Protein AF-A0A1H1ARH5-F1 (afdb_monomer)

Foldseek 3Di:
DDPLVVLVVVLVVLVVVLVVLVVPAPPDPPVPVCVVPPPPVCVPPDPDPDPPNVVSVVVNVVSVVVNVVSVVVSVVVVVD

Mean predicted aligned error: 9.26 Å

Organism: NCBI:txid174587

Structure (mmCIF, N/CA/C/O backbone):
data_AF-A0A1H1ARH5-F1
#
_entry.id   AF-A0A1H1ARH5-F1
#
loop_
_atom_site.group_PDB
_atom_site.id
_atom_site.type_symbol
_atom_site.label_atom_id
_atom_site.label_alt_id
_atom_site.label_comp_id
_atom_site.label_asym_id
_atom_site.label_entity_id
_atom_site.label_seq_id
_atom_site.pdbx_PDB_ins_code
_atom_site.Cartn_x
_atom_site.Cartn_y
_atom_site.Cartn_z
_atom_site.occupancy
_atom_site.B_iso_or_equiv
_atom_site.auth_seq_id
_atom_site.auth_comp_id
_atom_site.auth_asym_id
_atom_site.auth_atom_id
_atom_site.pdbx_PDB_model_num
ATOM 1 N N . MET A 1 1 ? 13.279 8.358 -17.934 1.00 60.78 1 MET A N 1
ATOM 2 C CA . MET A 1 1 ? 13.107 7.457 -16.778 1.00 60.78 1 MET A CA 1
ATOM 3 C C . MET A 1 1 ? 12.654 6.115 -17.319 1.00 60.78 1 MET A C 1
ATOM 5 O O . MET A 1 1 ? 11.760 6.121 -18.161 1.00 60.78 1 MET A O 1
ATOM 9 N N . LYS A 1 2 ? 13.321 5.006 -16.981 1.00 85.19 2 LYS A N 1
ATOM 10 C CA . LYS A 1 2 ? 12.901 3.691 -17.490 1.00 85.19 2 LYS A CA 1
ATOM 11 C C . LYS A 1 2 ? 11.583 3.293 -16.815 1.00 85.19 2 LYS A C 1
ATOM 13 O O . LYS A 1 2 ? 11.314 3.731 -15.701 1.00 85.19 2 LYS A O 1
ATOM 18 N N . LEU A 1 3 ? 10.768 2.469 -17.481 1.00 84.75 3 LEU A N 1
ATOM 19 C CA . LEU A 1 3 ? 9.488 1.981 -16.937 1.00 84.75 3 LEU A CA 1
ATOM 20 C C . LEU A 1 3 ? 9.668 1.343 -15.548 1.00 84.75 3 LEU A C 1
ATOM 22 O O . LEU A 1 3 ? 8.877 1.597 -14.645 1.00 84.75 3 LEU A O 1
ATOM 26 N N . TYR A 1 4 ? 10.753 0.586 -15.384 1.00 88.75 4 TYR A N 1
ATOM 27 C CA . TYR A 1 4 ? 11.168 -0.006 -14.116 1.00 88.75 4 TYR A CA 1
ATOM 28 C C . TYR A 1 4 ? 11.368 1.043 -13.010 1.00 88.75 4 TYR A C 1
ATOM 30 O O . TYR A 1 4 ? 10.780 0.918 -11.940 1.00 88.75 4 TYR A O 1
ATOM 38 N N . ASP A 1 5 ? 12.115 2.120 -13.285 1.00 91.06 5 ASP A N 1
ATOM 39 C CA . ASP A 1 5 ? 12.387 3.184 -12.306 1.00 91.06 5 ASP A CA 1
ATOM 40 C C . ASP A 1 5 ? 11.089 3.867 -11.843 1.00 91.06 5 ASP A C 1
ATOM 42 O O . ASP A 1 5 ? 10.922 4.173 -10.664 1.00 91.06 5 ASP A O 1
ATOM 46 N N . THR A 1 6 ? 10.146 4.084 -12.768 1.00 90.44 6 THR A N 1
ATOM 47 C CA . THR A 1 6 ? 8.839 4.685 -12.463 1.00 90.44 6 THR A CA 1
ATOM 48 C C . THR A 1 6 ? 8.002 3.802 -11.543 1.00 90.44 6 THR A C 1
ATOM 50 O O . THR A 1 6 ? 7.421 4.305 -10.582 1.00 90.44 6 THR A O 1
ATOM 53 N N . LEU A 1 7 ? 7.949 2.495 -11.809 1.00 91.31 7 LEU A N 1
ATOM 54 C CA . LEU A 1 7 ? 7.210 1.543 -10.977 1.00 91.31 7 LEU A CA 1
ATOM 55 C C . LEU A 1 7 ? 7.850 1.382 -9.593 1.00 91.31 7 LEU A C 1
ATOM 57 O O . LEU A 1 7 ? 7.135 1.365 -8.597 1.00 91.31 7 LEU A O 1
ATOM 61 N N . LEU A 1 8 ? 9.183 1.356 -9.519 1.00 93.00 8 LEU A N 1
ATOM 62 C CA . LEU A 1 8 ? 9.921 1.262 -8.258 1.00 93.00 8 LEU A CA 1
ATOM 63 C C . LEU A 1 8 ? 9.667 2.495 -7.378 1.00 93.00 8 LEU A C 1
ATOM 65 O O . LEU A 1 8 ? 9.35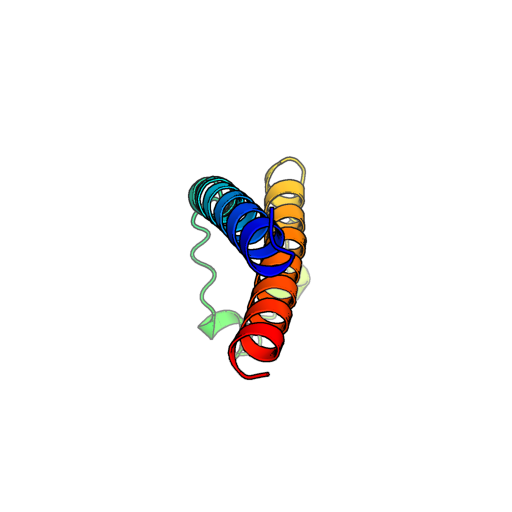9 2.369 -6.194 1.00 93.00 8 LEU A O 1
ATOM 69 N N . ILE A 1 9 ? 9.709 3.697 -7.962 1.00 94.00 9 ILE A N 1
ATOM 70 C CA . ILE A 1 9 ? 9.372 4.933 -7.241 1.00 94.00 9 ILE A CA 1
ATOM 71 C C . ILE A 1 9 ? 7.912 4.913 -6.765 1.00 94.00 9 ILE A C 1
ATOM 73 O O . ILE A 1 9 ? 7.642 5.286 -5.622 1.00 94.00 9 ILE A O 1
ATOM 77 N N . ALA A 1 10 ? 6.974 4.454 -7.598 1.00 93.06 10 ALA A N 1
ATOM 78 C CA . ALA A 1 10 ? 5.572 4.335 -7.204 1.00 93.06 10 ALA A CA 1
ATOM 79 C C . ALA A 1 10 ? 5.382 3.352 -6.034 1.00 93.06 10 ALA A C 1
ATOM 81 O O . ALA A 1 10 ? 4.667 3.664 -5.082 1.00 93.06 10 ALA A O 1
ATOM 82 N N . GLU A 1 11 ? 6.059 2.204 -6.061 1.00 94.00 11 GLU A N 1
ATOM 83 C CA . GLU A 1 11 ? 5.997 1.206 -4.992 1.00 94.00 11 GLU A CA 1
ATOM 84 C C . GLU A 1 11 ? 6.600 1.715 -3.680 1.00 94.00 11 GLU A C 1
ATOM 86 O O . GLU A 1 11 ? 6.007 1.530 -2.614 1.00 94.00 11 GLU A O 1
ATOM 91 N N . LEU A 1 12 ? 7.714 2.452 -3.747 1.00 95.25 12 LEU A N 1
ATOM 92 C CA . LEU A 1 12 ? 8.287 3.114 -2.576 1.00 95.25 12 LEU A CA 1
ATOM 93 C C . LEU A 1 12 ? 7.293 4.091 -1.944 1.00 95.25 12 LEU A C 1
ATOM 95 O O . LEU A 1 12 ? 7.088 4.056 -0.732 1.00 95.25 12 LEU A O 1
ATOM 99 N N . ILE A 1 13 ? 6.614 4.912 -2.745 1.00 95.75 13 ILE A N 1
ATOM 100 C CA . ILE A 1 13 ? 5.606 5.848 -2.229 1.00 95.75 13 ILE A CA 1
ATOM 101 C C . ILE A 1 13 ? 4.443 5.089 -1.575 1.00 95.75 13 ILE A C 1
ATOM 103 O O . ILE A 1 13 ? 4.041 5.422 -0.458 1.00 95.75 13 ILE A O 1
ATOM 107 N N . VAL A 1 14 ? 3.920 4.047 -2.231 1.00 94.81 14 VAL A N 1
ATOM 108 C CA . VAL A 1 14 ? 2.817 3.234 -1.693 1.00 94.81 14 VAL A CA 1
ATOM 109 C C . VAL A 1 14 ? 3.219 2.547 -0.388 1.00 94.81 14 VAL A C 1
ATOM 111 O O . VAL A 1 14 ? 2.416 2.522 0.544 1.00 94.81 14 VAL A O 1
ATOM 114 N N . SER A 1 15 ? 4.452 2.046 -0.279 1.00 94.88 15 SER A N 1
ATOM 115 C CA . SER A 1 15 ? 4.943 1.400 0.943 1.00 94.88 15 SER A CA 1
ATOM 116 C C . SER A 1 15 ? 5.008 2.367 2.129 1.00 94.88 15 SER A C 1
ATOM 118 O O . SER A 1 15 ? 4.518 2.041 3.210 1.00 94.88 15 SER A O 1
ATOM 120 N N . VAL A 1 16 ? 5.509 3.590 1.925 1.00 96.19 16 VAL A N 1
ATOM 121 C CA . VAL A 1 16 ? 5.541 4.628 2.967 1.00 96.19 16 VAL A CA 1
ATOM 122 C C . VAL A 1 16 ? 4.124 5.000 3.406 1.00 96.19 16 VAL A C 1
ATOM 124 O O . VAL A 1 16 ? 3.848 5.071 4.604 1.00 96.19 16 VAL A O 1
ATOM 127 N N . LEU A 1 17 ? 3.198 5.179 2.457 1.00 93.62 17 LEU A N 1
ATOM 128 C CA . LEU A 1 17 ? 1.794 5.454 2.772 1.00 93.62 17 LEU A CA 1
ATOM 129 C C . LEU A 1 17 ? 1.151 4.303 3.554 1.00 93.62 17 LEU A C 1
ATOM 131 O O . LEU A 1 17 ? 0.447 4.552 4.530 1.00 93.62 17 LEU A O 1
ATOM 135 N N . LEU A 1 18 ? 1.419 3.050 3.175 1.00 93.12 18 LEU A N 1
ATOM 136 C CA . LEU A 1 18 ? 0.947 1.875 3.907 1.00 93.12 18 LEU A CA 1
ATOM 137 C C . LEU A 1 18 ? 1.439 1.868 5.348 1.00 93.12 18 LEU A C 1
ATOM 139 O O . LEU A 1 18 ? 0.630 1.657 6.246 1.00 93.12 18 LEU A O 1
ATOM 143 N N . ILE A 1 19 ? 2.730 2.126 5.570 1.00 93.62 19 ILE A N 1
ATOM 144 C CA . ILE A 1 19 ? 3.317 2.166 6.912 1.00 93.62 19 ILE A CA 1
ATOM 145 C C . ILE A 1 19 ? 2.603 3.212 7.767 1.00 93.62 19 ILE A C 1
ATOM 147 O O . ILE A 1 19 ? 2.192 2.899 8.880 1.00 93.62 19 ILE A O 1
ATOM 151 N N . ILE A 1 20 ? 2.398 4.425 7.243 1.00 93.31 20 ILE A N 1
ATOM 152 C CA . ILE A 1 20 ? 1.703 5.498 7.967 1.00 93.31 20 ILE A CA 1
ATOM 153 C C . ILE A 1 20 ? 0.270 5.076 8.309 1.00 93.31 20 ILE A C 1
ATOM 155 O O . ILE A 1 20 ? -0.141 5.162 9.465 1.00 93.31 20 ILE A O 1
ATOM 159 N N . VAL A 1 21 ? -0.490 4.587 7.324 1.00 90.94 21 VAL A N 1
ATOM 160 C CA . VAL A 1 21 ? -1.898 4.221 7.527 1.00 90.94 21 VAL A CA 1
ATOM 161 C C . VAL A 1 21 ? -2.027 3.052 8.505 1.00 90.94 21 VAL A C 1
ATOM 163 O O . VAL A 1 21 ? -2.886 3.100 9.380 1.00 90.94 21 VAL A O 1
ATOM 166 N N . VAL A 1 22 ? -1.174 2.028 8.399 1.00 89.38 22 VAL A N 1
ATOM 167 C CA . VAL A 1 22 ? -1.164 0.865 9.303 1.00 89.38 22 VAL A CA 1
ATOM 168 C C . VAL A 1 22 ? -0.721 1.258 10.710 1.00 89.38 22 VAL A C 1
ATOM 170 O O . VAL A 1 22 ? -1.349 0.829 11.671 1.00 89.38 22 VAL A O 1
ATOM 173 N N . ALA A 1 23 ? 0.297 2.108 10.858 1.00 89.12 23 ALA A N 1
ATOM 174 C CA . ALA A 1 23 ? 0.732 2.595 12.168 1.00 89.12 23 ALA A CA 1
ATOM 175 C C . ALA A 1 23 ? -0.355 3.422 12.875 1.00 89.12 23 ALA A C 1
A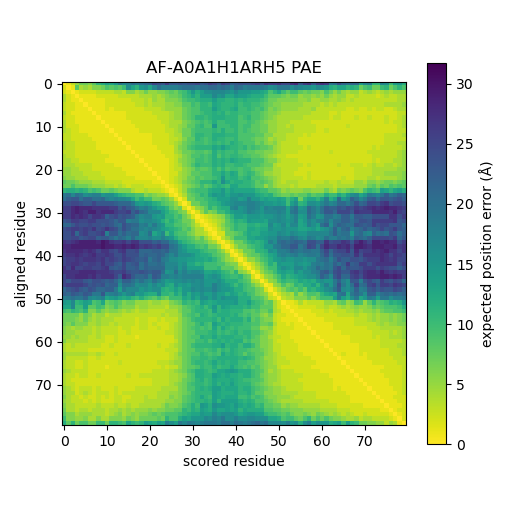TOM 177 O O . ALA A 1 23 ? -0.452 3.405 14.099 1.00 89.12 23 ALA A O 1
ATOM 178 N N . MET A 1 24 ? -1.193 4.125 12.108 1.00 88.50 24 MET A N 1
ATOM 179 C CA . MET A 1 24 ? -2.354 4.851 12.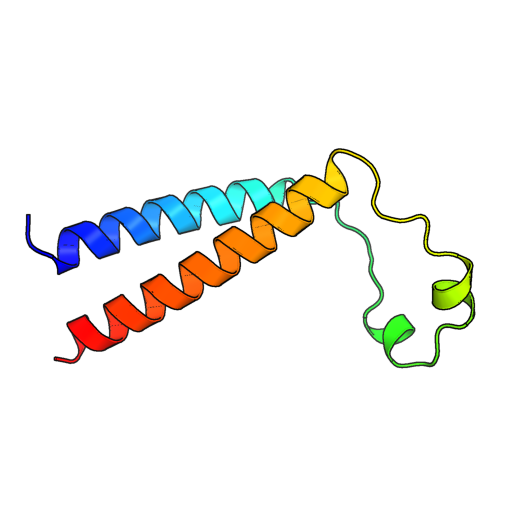623 1.00 88.50 24 MET A CA 1
ATOM 180 C C . MET A 1 24 ? -3.555 3.941 12.932 1.00 88.50 24 MET A C 1
ATOM 182 O O . MET A 1 24 ? -4.520 4.414 13.541 1.00 88.50 24 MET A O 1
ATOM 186 N N . GLN A 1 25 ? -3.549 2.665 12.515 1.00 84.62 25 GLN A N 1
ATOM 187 C CA . GLN A 1 25 ? -4.639 1.750 12.845 1.00 84.62 25 GLN A CA 1
ATOM 188 C C . GLN A 1 25 ? -4.647 1.480 14.347 1.00 84.62 25 GLN A C 1
ATOM 190 O O . GLN A 1 25 ? -3.632 1.053 14.898 1.00 84.62 25 GLN A O 1
ATOM 195 N N . PRO A 1 26 ? -5.785 1.700 15.032 1.00 77.44 26 PRO A N 1
ATOM 196 C CA . PRO A 1 26 ? -5.877 1.367 16.440 1.00 77.44 26 PRO A CA 1
ATOM 197 C C . PRO A 1 26 ? -5.605 -0.127 16.604 1.00 77.44 26 PRO A C 1
ATOM 199 O O . PRO A 1 26 ? -6.217 -0.954 15.924 1.00 77.44 26 PRO A O 1
ATOM 202 N N . THR A 1 27 ? -4.697 -0.473 17.516 1.00 66.50 27 THR A N 1
ATOM 203 C CA . THR A 1 27 ? -4.396 -1.849 17.911 1.00 66.50 27 THR A CA 1
ATOM 204 C C . THR A 1 27 ? -5.619 -2.443 18.594 1.00 66.50 27 THR A C 1
ATOM 206 O O . THR A 1 27 ? -5.764 -2.452 19.813 1.00 66.50 27 THR A O 1
ATOM 209 N N . LYS A 1 28 ? -6.560 -2.932 17.791 1.00 59.34 28 LYS A N 1
ATOM 210 C CA . LYS A 1 28 ? -7.616 -3.795 18.286 1.00 59.34 28 LYS A CA 1
ATOM 211 C C . LYS A 1 28 ? -6.997 -5.159 18.478 1.00 59.34 28 LYS A C 1
ATOM 213 O O . LYS A 1 28 ? -6.603 -5.793 17.504 1.00 59.34 28 LYS A O 1
ATOM 218 N N . THR A 1 29 ? -6.934 -5.606 19.726 1.00 54.06 29 THR A N 1
ATOM 219 C CA . THR A 1 29 ? -6.659 -6.990 20.118 1.00 54.06 29 THR A CA 1
ATOM 220 C C . THR A 1 29 ? -7.781 -7.875 19.569 1.00 54.06 29 THR A C 1
ATOM 222 O O . THR A 1 29 ? -8.676 -8.321 20.280 1.00 54.06 29 THR A O 1
ATOM 225 N N . SER A 1 30 ? -7.829 -8.038 18.249 1.00 56.19 30 SER A N 1
ATOM 226 C CA . SER A 1 30 ? -8.747 -8.941 17.587 1.00 56.19 30 SER A CA 1
ATOM 227 C C . SER A 1 30 ? -8.131 -10.311 17.772 1.00 56.19 30 SER A C 1
ATOM 229 O O . SER A 1 30 ? -7.218 -10.698 17.047 1.00 56.19 30 SER A O 1
ATOM 231 N N . ASN A 1 31 ? -8.558 -10.993 18.832 1.00 59.16 31 ASN A N 1
ATOM 232 C CA . ASN A 1 31 ? -8.207 -12.378 19.083 1.00 59.16 31 ASN A CA 1
ATOM 233 C C . ASN A 1 31 ? -8.611 -13.180 17.841 1.00 59.16 31 ASN A C 1
ATOM 235 O O . ASN A 1 31 ? -9.761 -13.576 17.703 1.00 59.16 31 ASN A O 1
ATOM 239 N N . ALA A 1 32 ? -7.681 -13.418 16.915 1.00 58.34 32 ALA A N 1
ATOM 240 C CA . ALA A 1 32 ? -7.935 -14.240 15.733 1.00 58.34 32 ALA A CA 1
ATOM 241 C C . ALA A 1 32 ? -8.504 -15.613 16.144 1.00 58.34 32 ALA A C 1
ATOM 243 O O . ALA A 1 32 ? -9.378 -16.155 15.475 1.00 58.34 32 ALA A O 1
ATOM 244 N N . ALA A 1 33 ? -8.105 -16.101 17.324 1.00 62.03 33 ALA A N 1
ATOM 245 C CA . ALA A 1 33 ? -8.653 -17.284 17.974 1.00 62.03 33 ALA A CA 1
ATOM 246 C C . ALA A 1 33 ? -10.173 -17.217 18.250 1.00 62.03 33 ALA A C 1
ATOM 248 O O . ALA A 1 33 ? -10.846 -18.228 18.081 1.00 62.03 33 ALA A O 1
ATOM 249 N N . SER A 1 34 ? -10.749 -16.059 18.605 1.00 61.31 34 SER A N 1
ATOM 250 C CA . SER A 1 34 ? -12.193 -15.932 18.884 1.00 61.31 34 SER A CA 1
ATOM 251 C C . SER A 1 34 ? -13.062 -15.963 17.621 1.00 61.31 34 SER A C 1
ATOM 253 O O . SER A 1 34 ? -14.254 -16.252 17.701 1.00 61.31 34 SER A O 1
ATOM 255 N N . ALA A 1 35 ? -12.476 -15.696 16.448 1.00 63.88 35 ALA A N 1
ATOM 256 C CA . ALA A 1 35 ? -13.154 -15.845 15.160 1.00 63.88 35 ALA A CA 1
ATOM 257 C C . ALA A 1 35 ? -13.228 -17.315 14.702 1.00 63.88 35 ALA A C 1
ATOM 259 O O . ALA A 1 35 ? -14.165 -17.684 14.000 1.00 63.88 35 ALA A O 1
ATOM 260 N N . PHE A 1 36 ? -12.273 -18.154 15.123 1.00 62.34 36 PHE A N 1
ATOM 261 C CA . PHE A 1 36 ? -12.225 -19.583 14.794 1.00 62.34 36 PHE A CA 1
ATOM 262 C C . PHE A 1 36 ? -13.092 -20.459 15.720 1.00 62.34 36 PHE A C 1
ATOM 264 O O . PHE A 1 36 ? -13.541 -21.516 15.290 1.00 62.34 36 PHE A O 1
ATOM 271 N N . THR A 1 37 ? -13.368 -20.039 16.963 1.00 70.94 37 THR A N 1
ATOM 272 C CA . THR A 1 37 ? -14.072 -20.859 17.978 1.00 70.94 37 THR A CA 1
ATOM 273 C C . THR A 1 37 ? -15.594 -20.665 18.045 1.00 70.94 37 THR A C 1
ATOM 275 O O . THR A 1 37 ? -16.233 -21.155 18.972 1.00 70.94 37 THR A O 1
ATOM 278 N N . GLY A 1 38 ? -16.209 -20.000 17.059 1.00 66.44 38 GLY A N 1
ATOM 279 C CA . GLY A 1 38 ? -17.672 -19.877 16.979 1.00 66.44 38 GLY A CA 1
ATOM 280 C C . GLY A 1 38 ? -18.259 -18.723 17.796 1.00 66.44 38 GLY A C 1
ATOM 281 O O . GLY A 1 38 ? -19.262 -18.903 18.480 1.00 66.44 38 GLY A O 1
ATOM 282 N N . GLY A 1 39 ? -17.649 -17.535 17.715 1.00 64.88 39 GLY A N 1
ATOM 283 C CA . GLY A 1 39 ? -18.040 -16.310 18.423 1.00 64.88 39 GLY A CA 1
ATOM 284 C C . GLY A 1 39 ? -19.492 -15.847 18.217 1.00 64.88 39 GLY A C 1
ATOM 285 O O . GLY A 1 39 ? -19.742 -14.867 17.515 1.00 64.88 39 GLY A O 1
ATOM 286 N N . ALA A 1 40 ? -20.445 -16.486 18.898 1.00 56.53 40 ALA A N 1
ATOM 287 C CA . ALA A 1 40 ? -21.836 -16.045 19.005 1.00 56.53 40 ALA A CA 1
ATOM 288 C C . ALA A 1 40 ? -21.928 -14.608 19.560 1.00 56.53 40 ALA A C 1
ATOM 290 O O . ALA A 1 40 ? -22.699 -13.794 19.055 1.00 56.53 40 ALA A O 1
ATOM 291 N N . GLU A 1 41 ? -21.036 -14.245 20.487 1.00 57.88 41 GLU A N 1
ATOM 292 C CA . GLU A 1 41 ? -20.844 -12.874 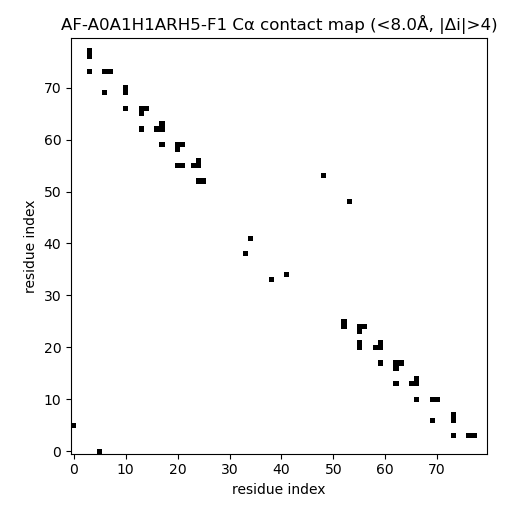20.986 1.00 57.88 41 GLU A CA 1
ATOM 293 C C . GLU A 1 41 ? -20.470 -11.877 19.868 1.00 57.88 41 GLU A C 1
ATOM 295 O O . GLU A 1 41 ? -20.862 -10.712 19.879 1.00 57.88 41 GLU A O 1
ATOM 300 N N . GLN A 1 42 ? -19.723 -12.332 18.858 1.00 59.00 42 GLN A N 1
ATOM 301 C CA . GLN A 1 42 ? -19.195 -11.500 17.777 1.00 59.00 42 GLN A CA 1
ATOM 302 C C . GLN A 1 42 ? -20.187 -11.348 16.607 1.00 59.00 42 GLN A C 1
ATOM 304 O O . GLN A 1 42 ? -20.049 -10.418 15.807 1.00 59.00 42 GLN A O 1
ATOM 309 N N . LEU A 1 43 ? -21.200 -12.220 16.514 1.00 56.41 43 LEU A N 1
ATOM 310 C CA . LEU A 1 43 ? -22.311 -12.110 15.559 1.00 56.41 43 LEU A CA 1
ATOM 311 C C . LEU A 1 43 ? -23.397 -11.126 16.025 1.00 56.41 43 LEU A C 1
ATOM 313 O O . LEU A 1 43 ? -23.977 -10.443 15.184 1.00 56.41 43 LEU A O 1
ATOM 317 N N . PHE A 1 44 ? -23.614 -10.986 17.338 1.00 60.84 44 PHE A N 1
ATOM 318 C CA . PHE A 1 44 ? -24.618 -10.068 17.901 1.00 60.84 44 PHE A CA 1
ATOM 319 C C . PHE A 1 44 ? -24.030 -8.787 18.526 1.00 60.84 44 PHE A C 1
ATOM 321 O O . PHE A 1 44 ? -24.757 -7.814 18.708 1.00 60.84 44 PHE A O 1
ATOM 328 N N . GLY A 1 45 ? -22.719 -8.740 18.801 1.00 57.78 45 GLY A N 1
ATOM 329 C CA . GLY A 1 45 ? -22.046 -7.617 19.470 1.00 57.78 45 GLY A CA 1
ATOM 330 C C . GLY A 1 45 ? -21.141 -6.746 18.591 1.00 57.78 45 GLY A C 1
ATOM 331 O O . GLY A 1 45 ? -20.465 -5.856 19.109 1.00 57.78 45 GLY A O 1
ATOM 332 N N . LYS A 1 46 ? -21.079 -6.960 17.266 1.00 57.41 46 LYS A N 1
ATOM 333 C CA . LYS A 1 46 ? -20.275 -6.103 16.374 1.00 57.41 46 LYS A CA 1
ATOM 334 C C . LYS A 1 46 ? -20.870 -4.696 16.318 1.00 57.41 46 LYS A C 1
ATOM 336 O O . LYS A 1 46 ? -21.662 -4.370 15.434 1.00 57.41 46 LYS A O 1
ATOM 341 N N . GLN A 1 47 ? -20.399 -3.810 17.191 1.00 57.34 47 GLN A N 1
ATOM 342 C CA . GLN A 1 47 ? -20.420 -2.389 16.888 1.00 57.34 47 GLN A CA 1
ATOM 343 C C . GLN A 1 47 ? -19.585 -2.214 15.616 1.00 57.34 47 GLN A C 1
ATOM 345 O O . GLN A 1 47 ? -18.357 -2.311 15.637 1.00 57.34 47 GLN A O 1
ATOM 350 N N . L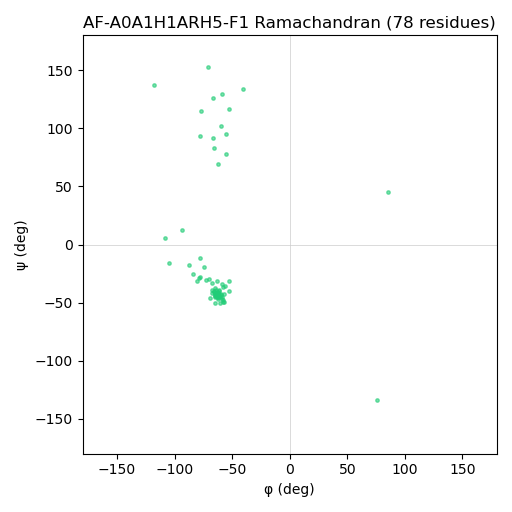YS A 1 48 ? -20.276 -2.059 14.479 1.00 54.66 48 LYS A N 1
ATOM 351 C CA . LYS A 1 48 ? -19.691 -1.762 13.167 1.00 54.66 48 LYS A CA 1
ATOM 352 C C . LYS A 1 48 ? -18.580 -0.731 13.370 1.00 54.66 48 LYS A C 1
ATOM 354 O O . LYS A 1 48 ? -18.803 0.246 14.085 1.00 54.66 48 LYS A O 1
ATOM 359 N N . ALA A 1 49 ? -17.406 -0.926 12.766 1.00 58.31 49 ALA A N 1
ATOM 360 C CA . ALA A 1 49 ? -16.411 0.140 12.718 1.00 58.31 49 ALA A CA 1
ATOM 361 C C . ALA A 1 49 ? -17.118 1.384 12.147 1.00 58.31 49 ALA A C 1
ATOM 363 O O . ALA A 1 49 ? -17.680 1.338 11.049 1.00 58.31 49 ALA A O 1
ATOM 364 N N . ARG A 1 50 ? -17.220 2.455 12.937 1.00 66.56 50 ARG A N 1
ATOM 365 C CA . ARG A 1 50 ? -17.939 3.683 12.575 1.00 66.56 50 ARG A CA 1
ATOM 366 C C . ARG A 1 50 ? -16.943 4.832 12.556 1.00 66.56 50 ARG A C 1
ATOM 368 O O . ARG A 1 50 ? -16.101 4.941 13.439 1.00 66.56 50 ARG A O 1
ATOM 375 N N . GLY A 1 51 ? -17.056 5.684 11.541 1.00 77.94 51 GLY A N 1
ATOM 376 C CA . GLY A 1 51 ? -16.206 6.862 11.381 1.00 77.94 51 GLY A CA 1
ATOM 377 C C . GLY A 1 51 ? -14.797 6.528 10.889 1.00 77.94 51 GLY A C 1
ATOM 378 O O . GLY A 1 51 ? -14.626 5.761 9.942 1.00 77.94 51 GLY A O 1
ATOM 379 N N . PHE A 1 52 ? -13.804 7.134 11.537 1.00 75.44 52 PHE A N 1
ATOM 380 C CA . PHE A 1 52 ? -12.399 7.167 11.121 1.00 75.44 52 PHE A CA 1
ATOM 381 C C . PHE A 1 52 ? -11.769 5.779 10.945 1.00 75.44 52 PHE A C 1
ATOM 383 O O . PHE A 1 52 ? -11.104 5.514 9.948 1.00 75.44 52 PHE A O 1
ATOM 390 N N . GLU A 1 53 ? -12.050 4.856 11.861 1.00 79.06 53 GLU A N 1
ATOM 391 C CA . GLU A 1 53 ? -11.457 3.519 11.840 1.00 79.06 53 GLU A CA 1
ATOM 392 C C . GLU A 1 53 ? -11.884 2.690 10.616 1.00 79.06 53 GLU A C 1
ATOM 394 O O . GLU A 1 53 ? -11.071 1.993 10.014 1.00 79.06 53 GLU A O 1
ATOM 399 N N . ALA A 1 54 ? -13.145 2.812 10.188 1.00 81.38 54 ALA A N 1
ATOM 400 C CA . ALA A 1 54 ? -13.633 2.114 8.999 1.00 81.38 54 ALA A CA 1
ATOM 401 C C . ALA A 1 54 ? -12.984 2.641 7.712 1.00 81.38 54 ALA A C 1
ATOM 403 O O . ALA A 1 54 ? -12.773 1.879 6.768 1.00 81.38 54 ALA A O 1
ATOM 404 N N . VAL A 1 55 ? -12.675 3.940 7.668 1.00 85.56 55 VAL A N 1
ATOM 405 C CA . VAL A 1 55 ? -11.965 4.562 6.544 1.00 85.56 55 VAL A CA 1
ATOM 406 C C . VAL A 1 55 ? -10.523 4.080 6.514 1.00 85.56 55 VAL A C 1
ATOM 408 O O . VAL A 1 55 ? -10.059 3.650 5.463 1.00 85.56 55 VAL A O 1
ATOM 411 N N . LEU A 1 56 ? -9.848 4.071 7.664 1.00 86.19 56 LEU A N 1
ATOM 412 C CA . LEU A 1 56 ? -8.464 3.624 7.779 1.00 86.19 56 LEU A CA 1
ATOM 413 C C . LEU A 1 56 ? -8.306 2.147 7.393 1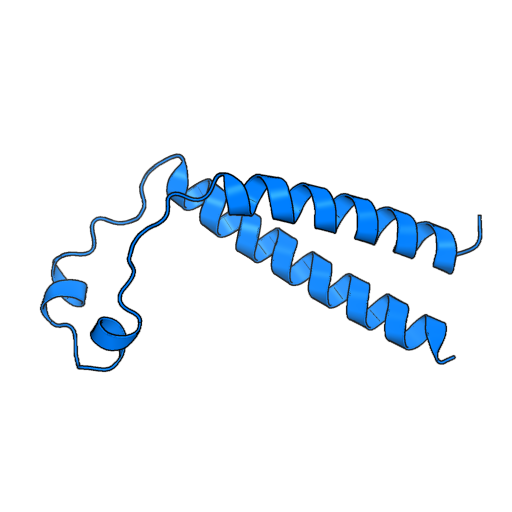.00 86.19 56 LEU A C 1
ATOM 415 O O . LEU A 1 56 ? -7.410 1.792 6.635 1.00 86.19 56 LEU A O 1
ATOM 419 N N . GLN A 1 57 ? -9.236 1.294 7.830 1.00 86.31 57 GLN A N 1
ATOM 420 C CA . GLN A 1 57 ? -9.248 -0.120 7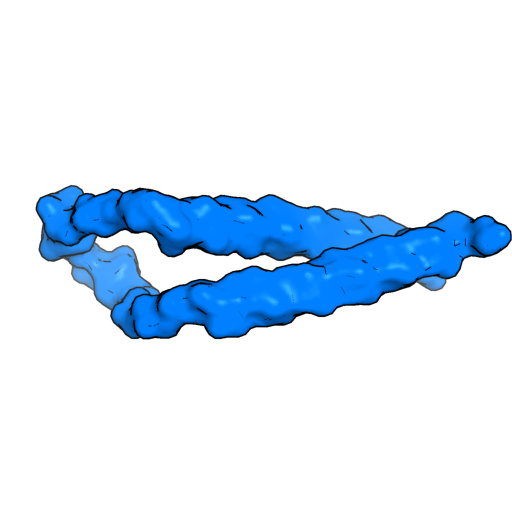.466 1.00 86.31 57 GLN A CA 1
ATOM 421 C C . GLN A 1 57 ? -9.451 -0.320 5.955 1.00 86.31 57 GLN A C 1
ATOM 423 O O . GLN A 1 57 ? -8.733 -1.100 5.332 1.00 86.31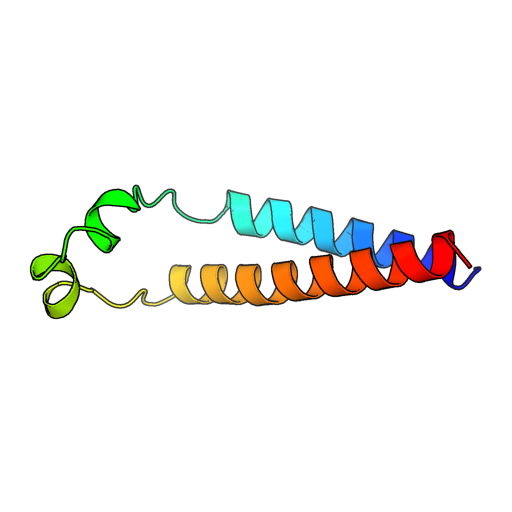 57 GLN A O 1
ATOM 428 N N . ARG A 1 58 ? -10.393 0.406 5.336 1.00 88.62 58 ARG A N 1
ATOM 429 C CA . ARG A 1 58 ? -10.613 0.351 3.879 1.00 88.62 58 ARG A CA 1
ATOM 430 C C . ARG A 1 58 ? -9.413 0.884 3.099 1.00 88.62 58 ARG A C 1
ATOM 432 O O . ARG A 1 58 ? -9.028 0.270 2.110 1.00 88.62 58 ARG A O 1
ATOM 439 N N . ALA A 1 59 ? -8.812 1.982 3.553 1.00 89.75 59 ALA A N 1
ATOM 440 C CA . ALA A 1 59 ? -7.624 2.563 2.939 1.00 89.75 59 ALA A CA 1
ATOM 441 C C . ALA A 1 59 ? -6.453 1.574 2.955 1.00 89.75 59 ALA A C 1
ATOM 443 O O . ALA A 1 59 ? -5.832 1.361 1.920 1.00 89.75 59 ALA A O 1
ATOM 444 N N . THR A 1 60 ? -6.206 0.894 4.078 1.00 91.69 60 THR A N 1
ATOM 445 C CA . THR A 1 60 ? -5.168 -0.143 4.161 1.00 91.69 60 THR A CA 1
ATOM 446 C C . THR A 1 60 ? -5.442 -1.320 3.240 1.00 91.69 60 THR A C 1
ATOM 448 O O . THR A 1 60 ? -4.512 -1.801 2.606 1.00 91.69 60 THR A O 1
ATOM 451 N N . VAL A 1 61 ? -6.692 -1.779 3.118 1.00 92.31 61 VAL A N 1
ATOM 452 C CA . VAL A 1 61 ? -7.027 -2.870 2.185 1.00 92.31 61 VAL A CA 1
ATOM 453 C C . VAL A 1 61 ? -6.748 -2.454 0.738 1.00 92.31 61 VAL A C 1
ATOM 455 O O . VAL A 1 61 ? -6.142 -3.217 -0.014 1.00 92.31 61 VAL A O 1
ATOM 458 N N . VAL A 1 62 ? -7.136 -1.235 0.350 1.00 94.56 62 VAL A N 1
ATOM 459 C CA . VAL A 1 62 ? -6.893 -0.708 -1.002 1.00 94.56 62 VAL A CA 1
ATOM 460 C C . VAL A 1 62 ? -5.396 -0.535 -1.265 1.00 94.56 62 VAL A C 1
ATOM 462 O O . VAL A 1 62 ? -4.896 -1.044 -2.266 1.00 94.56 62 VAL A O 1
ATOM 465 N N . LEU A 1 63 ? -4.670 0.126 -0.359 1.00 92.69 63 LEU A N 1
ATOM 466 C CA . LEU A 1 63 ? -3.229 0.343 -0.495 1.00 92.69 63 LEU A CA 1
ATOM 467 C C . LEU A 1 63 ? -2.446 -0.975 -0.464 1.00 92.69 63 LEU A C 1
ATOM 469 O O . LEU A 1 63 ? -1.523 -1.146 -1.249 1.00 92.69 63 LEU A O 1
ATOM 473 N N . GLY A 1 64 ? -2.839 -1.923 0.389 1.00 93.44 64 GLY A N 1
ATOM 474 C CA . GLY A 1 64 ? -2.254 -3.263 0.466 1.00 93.44 64 GLY A CA 1
ATOM 475 C C . GLY A 1 64 ? -2.435 -4.048 -0.829 1.00 93.44 64 GLY A C 1
ATOM 476 O O . GLY A 1 64 ? -1.488 -4.649 -1.326 1.00 93.44 64 GLY A O 1
ATOM 477 N N . THR A 1 65 ? -3.628 -3.985 -1.422 1.00 95.31 65 THR A N 1
ATOM 478 C CA . THR A 1 65 ? -3.899 -4.621 -2.721 1.00 95.31 65 THR A CA 1
ATOM 479 C C . THR A 1 65 ? -3.057 -3.987 -3.833 1.00 95.31 65 THR A C 1
ATOM 481 O O . THR A 1 65 ? -2.464 -4.700 -4.638 1.00 95.31 65 THR A O 1
ATOM 484 N N . LEU A 1 66 ? -2.959 -2.652 -3.854 1.00 94.38 66 LEU A N 1
ATOM 485 C CA . LEU A 1 66 ? -2.113 -1.908 -4.793 1.00 94.38 66 LEU A CA 1
ATOM 486 C C . LEU A 1 66 ? -0.630 -2.255 -4.642 1.00 94.38 66 LEU A C 1
ATOM 488 O O . LEU A 1 66 ? 0.038 -2.479 -5.646 1.00 94.38 66 LEU A O 1
ATOM 492 N N . PHE A 1 67 ? -0.133 -2.336 -3.408 1.00 95.44 67 PHE A N 1
ATOM 493 C CA . PHE A 1 67 ? 1.243 -2.727 -3.115 1.00 95.44 67 PHE A CA 1
ATOM 494 C C . PHE A 1 67 ? 1.557 -4.115 -3.675 1.00 95.44 67 PHE A C 1
ATOM 496 O O . PHE A 1 67 ? 2.524 -4.271 -4.408 1.00 95.44 67 PHE A O 1
ATOM 503 N N . PHE A 1 68 ? 0.698 -5.106 -3.416 1.00 95.19 68 PHE A N 1
ATOM 504 C CA . PHE A 1 68 ? 0.882 -6.451 -3.964 1.00 95.19 68 PHE A CA 1
ATOM 505 C C . PHE A 1 68 ? 0.842 -6.482 -5.495 1.00 95.19 68 PHE A C 1
ATOM 507 O O . PHE A 1 68 ? 1.650 -7.173 -6.112 1.00 95.19 68 PHE A O 1
ATOM 514 N N . ALA A 1 69 ? -0.077 -5.741 -6.120 1.00 95.25 69 ALA A N 1
ATOM 515 C CA . ALA A 1 69 ? -0.169 -5.679 -7.576 1.00 95.25 69 ALA A CA 1
ATOM 516 C C . ALA A 1 69 ? 1.087 -5.052 -8.210 1.00 95.25 69 ALA A C 1
ATOM 518 O O . ALA A 1 69 ? 1.594 -5.575 -9.203 1.00 95.25 69 ALA A O 1
ATOM 519 N N . LEU A 1 70 ? 1.605 -3.967 -7.622 1.00 92.62 70 LEU A N 1
ATOM 520 C CA . LEU A 1 70 ? 2.847 -3.322 -8.057 1.00 92.62 70 LEU A CA 1
ATOM 521 C C . LEU A 1 70 ? 4.056 -4.240 -7.859 1.00 92.62 70 LEU A C 1
ATOM 523 O O . LEU A 1 70 ? 4.809 -4.431 -8.812 1.00 92.62 70 LEU A O 1
ATOM 527 N N . ALA A 1 71 ? 4.158 -4.899 -6.702 1.00 93.50 71 ALA A N 1
ATOM 528 C CA . ALA A 1 71 ? 5.250 -5.817 -6.395 1.00 93.50 71 ALA A CA 1
ATOM 529 C C . ALA A 1 71 ? 5.307 -6.986 -7.389 1.00 93.50 71 ALA A C 1
ATOM 531 O O . ALA A 1 71 ? 6.377 -7.345 -7.881 1.00 93.50 71 ALA A O 1
ATOM 532 N N . LEU A 1 72 ? 4.150 -7.561 -7.742 1.00 94.56 72 LEU A N 1
ATOM 533 C CA . LEU A 1 72 ? 4.067 -8.617 -8.755 1.00 94.56 72 LEU A CA 1
ATOM 534 C C . LEU A 1 72 ? 4.440 -8.109 -10.153 1.00 94.56 72 LEU A C 1
ATOM 536 O O . LEU A 1 72 ? 5.151 -8.800 -10.883 1.00 94.56 72 LEU A O 1
ATOM 540 N N . ALA A 1 73 ? 3.994 -6.908 -10.528 1.00 91.19 73 ALA A N 1
ATOM 541 C CA . ALA A 1 73 ? 4.344 -6.303 -11.810 1.00 91.19 73 ALA A CA 1
ATOM 542 C C . ALA A 1 73 ? 5.851 -6.008 -11.909 1.00 91.19 73 ALA A C 1
ATOM 544 O O . ALA A 1 73 ? 6.468 -6.317 -12.929 1.00 91.19 73 ALA A O 1
ATOM 545 N N . LEU A 1 74 ? 6.456 -5.466 -10.847 1.00 92.38 74 LEU A N 1
ATOM 546 C CA . LEU A 1 74 ? 7.899 -5.253 -10.762 1.00 92.38 74 LEU A CA 1
ATOM 547 C C . LEU A 1 74 ? 8.666 -6.568 -10.819 1.00 92.38 74 LEU A C 1
ATOM 549 O O . LEU A 1 74 ? 9.633 -6.648 -11.567 1.00 92.38 74 LEU A O 1
ATOM 553 N N . ALA A 1 75 ? 8.236 -7.599 -10.088 1.00 92.81 75 ALA A N 1
ATOM 554 C CA . ALA A 1 75 ? 8.883 -8.907 -10.121 1.00 92.81 75 ALA A CA 1
ATOM 555 C C . ALA A 1 75 ? 8.860 -9.511 -11.533 1.00 92.81 75 ALA A C 1
ATOM 557 O O . ALA A 1 75 ? 9.881 -10.004 -12.004 1.00 92.81 75 ALA A O 1
ATOM 558 N N . TYR A 1 76 ? 7.727 -9.419 -12.235 1.00 92.44 76 TYR A N 1
ATOM 559 C CA . TYR A 1 76 ? 7.613 -9.891 -13.614 1.00 92.44 76 TYR A CA 1
ATOM 560 C C . TYR A 1 76 ? 8.552 -9.137 -14.569 1.00 92.44 76 TYR A C 1
ATOM 562 O O . TYR A 1 76 ? 9.256 -9.763 -15.353 1.00 92.44 76 TYR A O 1
ATOM 570 N N . ILE A 1 77 ? 8.607 -7.803 -14.471 1.00 89.38 7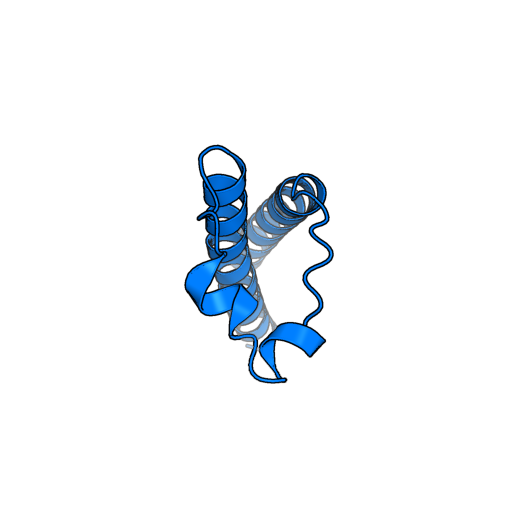7 ILE A N 1
ATOM 571 C CA . ILE A 1 77 ? 9.497 -6.964 -15.295 1.00 89.38 77 ILE A CA 1
ATOM 572 C C . ILE A 1 77 ? 10.971 -7.145 -14.908 1.00 89.38 77 ILE A C 1
ATOM 574 O O . ILE A 1 77 ? 11.841 -6.980 -15.746 1.00 89.38 77 ILE A O 1
ATOM 578 N N . ALA A 1 78 ? 11.279 -7.455 -13.651 1.00 87.50 78 ALA A N 1
ATOM 579 C CA . ALA A 1 78 ? 12.651 -7.681 -13.206 1.00 87.50 78 ALA A CA 1
ATOM 580 C C . ALA A 1 78 ? 13.213 -9.020 -13.706 1.00 87.50 78 ALA A C 1
ATOM 582 O O . ALA A 1 78 ? 14.422 -9.148 -13.889 1.00 87.50 78 ALA A O 1
ATOM 583 N N . ILE A 1 79 ? 12.345 -10.020 -13.885 1.00 88.19 79 ILE A N 1
ATOM 584 C CA . ILE A 1 79 ? 12.715 -11.346 -14.394 1.00 88.19 79 ILE A CA 1
ATOM 585 C C . ILE A 1 79 ? 12.896 -11.337 -15.920 1.00 88.19 79 ILE A C 1
ATOM 587 O O . ILE A 1 79 ? 13.657 -12.154 -16.439 1.00 88.19 79 ILE A O 1
ATOM 591 N N . ASN A 1 80 ? 12.188 -10.453 -16.629 1.00 73.81 80 ASN A N 1
ATOM 592 C CA . ASN A 1 80 ? 12.041 -10.474 -18.085 1.00 73.81 80 ASN A CA 1
ATOM 593 C C . ASN A 1 80 ? 12.762 -9.322 -18.794 1.00 73.81 80 ASN A C 1
ATOM 595 O O . ASN A 1 80 ? 13.075 -9.512 -19.991 1.00 73.81 80 ASN A O 1
#

InterPro domains:
  IPR004692 Preprotein translocase SecG subunit [PF03840] (7-77)
  IPR004692 Preprotein translocase SecG subunit [PR01651] (5-25)
  IPR004692 Preprotein translocase SecG subunit [PR01651] (25-39)
  IPR004692 Preprotein translocase SecG subunit [PR01651] (58-80)
  IPR004692 Preprotein translocase SecG subunit [PTHR34182] (4-78)
  IPR004692 Preprotein translocase SecG subunit [TIGR00810] (5-77)

pLDDT: mean 80.8, std 14.67, range [54.06, 96.19]

Solvent-accessible surface area (backbone atoms only — not comparable to full-atom values): 4799 Å² total; per-residue (Å²): 132,56,74,66,58,55,53,52,53,50,45,54,53,49,48,55,51,43,52,54,51,56,71,67,48,78,87,68,88,69,57,68,66,50,70,74,73,66,42,64,65,60,74,76,60,62,76,66,73,67,68,68,61,41,50,49,53,51,50,44,53,52,49,51,52,50,44,53,54,46,52,52,52,50,51,54,61,72,76,104

Secondary structure (DSSP, 8-state):
--HHHHHHHHHHHHHHHHHHHHHTS------HHHHHTT-HHHHH------THHHHHHHHHHHHHHHHHHHHHHHHHHHH-

Nearest PDB structures (foldseek):
  7n6g-assembly1_3I  TM=3.798E-01  e=9.812E+00  Chlamydomonas reinhardtii

Sequence (80 aa):
MKLYDTLLIAELIVSVLLIIVVAMQPTKTSNAASAFTGGAEQLFGKQKARGFEAVLQRATVVLGTLFFALALALAYIAIN

Radius of gyration: 17.49 Å; Cα contacts (8 Å, |Δi|>4): 31; chains: 1; bounding box: 38×28×39 Å